Protein AF-A0A0F9M1E9-F1 (afdb_monomer)

Solvent-accessible surface area (backbone atoms only — not comparable to full-atom values): 3184 Å² total; per-residue (Å²): 131,83,51,71,69,59,52,53,50,49,24,51,48,28,32,52,54,14,50,54,43,29,52,52,27,52,52,50,47,66,77,50,65,88,53,67,67,68,68,48,52,55,40,49,52,52,24,53,50,17,49,50,39,26,52,50,24,71,72,108

Radius of gyration: 14.38 Å; Cα contacts (8 Å, |Δi|>4): 45; chains: 1; bounding box: 29×15×40 Å

Structure (mmCIF, N/CA/C/O backbone):
data_AF-A0A0F9M1E9-F1
#
_entry.id   AF-A0A0F9M1E9-F1
#
loop_
_atom_site.group_PDB
_atom_site.id
_atom_site.type_symbol
_atom_site.label_atom_id
_atom_site.label_alt_id
_atom_site.label_comp_id
_atom_site.label_asym_id
_atom_site.label_entity_id
_atom_site.label_seq_id
_atom_site.pdbx_PDB_ins_code
_atom_site.Cartn_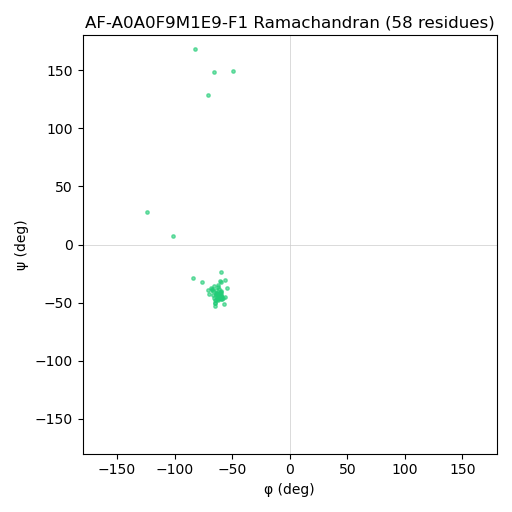x
_atom_site.Cartn_y
_atom_site.Cartn_z
_atom_site.occupancy
_atom_site.B_iso_or_equiv
_atom_site.auth_seq_id
_atom_site.auth_comp_id
_atom_site.auth_asym_id
_atom_site.auth_atom_id
_atom_site.pdbx_PDB_model_num
ATOM 1 N N . MET A 1 1 ? 14.623 -10.963 -20.907 1.00 63.69 1 MET A N 1
ATOM 2 C CA . MET A 1 1 ? 14.927 -9.585 -20.464 1.00 63.69 1 MET A CA 1
ATOM 3 C C . MET A 1 1 ? 13.615 -8.829 -20.391 1.00 63.69 1 MET A C 1
ATOM 5 O O . MET A 1 1 ? 12.885 -8.846 -21.372 1.00 63.69 1 MET A O 1
ATOM 9 N N . ILE A 1 2 ? 13.287 -8.238 -19.242 1.00 69.38 2 ILE A N 1
ATOM 10 C CA . ILE A 1 2 ? 12.200 -7.252 -19.145 1.00 69.38 2 ILE A CA 1
ATOM 11 C C . ILE A 1 2 ? 12.711 -5.994 -19.860 1.00 69.38 2 ILE A C 1
ATOM 13 O O . ILE A 1 2 ? 13.841 -5.579 -19.605 1.00 69.38 2 ILE A O 1
ATOM 17 N N . SER A 1 3 ? 11.945 -5.439 -20.802 1.00 82.38 3 SER A N 1
ATOM 18 C CA . SER A 1 3 ? 12.312 -4.180 -21.460 1.00 82.38 3 SER A CA 1
ATOM 19 C C . SER A 1 3 ? 12.285 -3.027 -20.449 1.00 82.38 3 SER A C 1
ATOM 21 O O . SER A 1 3 ? 11.491 -3.048 -19.508 1.00 82.38 3 SER A O 1
ATOM 23 N N . GLY A 1 4 ? 13.143 -2.016 -20.627 1.00 83.69 4 GLY A N 1
ATOM 24 C CA . GLY A 1 4 ? 13.217 -0.869 -19.707 1.00 83.69 4 GLY A CA 1
ATOM 25 C C . GLY A 1 4 ? 11.864 -0.1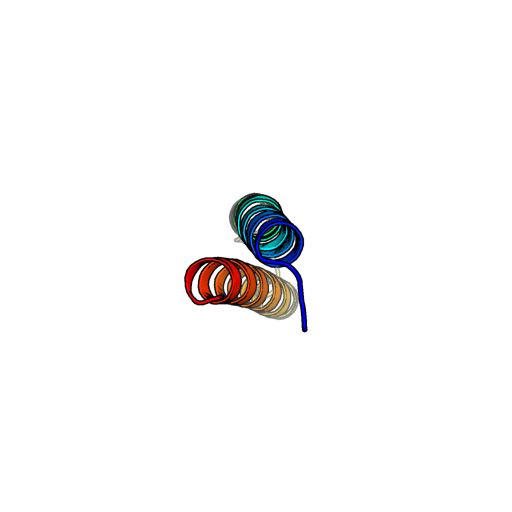75 -19.501 1.00 83.69 4 GLY A C 1
ATOM 26 O O . GLY A 1 4 ? 11.512 0.164 -18.374 1.00 83.69 4 GLY A O 1
ATOM 27 N N . ASP A 1 5 ? 11.060 -0.080 -20.563 1.00 87.88 5 ASP A N 1
ATOM 28 C CA . ASP A 1 5 ? 9.716 0.509 -20.523 1.00 87.88 5 ASP A CA 1
ATOM 29 C C . ASP A 1 5 ? 8.728 -0.326 -19.695 1.00 87.88 5 ASP A C 1
ATOM 31 O O . ASP A 1 5 ? 7.913 0.220 -18.950 1.00 87.88 5 ASP A O 1
ATOM 35 N N . LEU A 1 6 ? 8.826 -1.659 -19.776 1.00 90.56 6 LEU A N 1
ATOM 36 C CA . LEU A 1 6 ? 7.999 -2.565 -18.980 1.00 90.56 6 LEU A CA 1
ATOM 37 C C . LEU A 1 6 ? 8.366 -2.469 -17.495 1.00 90.56 6 LEU A C 1
ATOM 39 O O . LEU A 1 6 ? 7.474 -2.448 -16.650 1.00 90.56 6 LEU A O 1
ATOM 43 N N . MET A 1 7 ? 9.657 -2.349 -17.171 1.00 92.88 7 MET A N 1
ATOM 44 C CA . MET A 1 7 ? 10.102 -2.153 -15.788 1.00 92.88 7 MET A CA 1
ATOM 45 C C . MET A 1 7 ? 9.578 -0.829 -15.217 1.00 92.88 7 MET A C 1
ATOM 47 O O . MET A 1 7 ? 9.019 -0.809 -14.124 1.00 92.88 7 MET A O 1
ATOM 51 N N . LEU A 1 8 ? 9.682 0.265 -15.978 1.00 92.50 8 LEU A N 1
ATOM 52 C CA . LEU A 1 8 ? 9.176 1.579 -15.576 1.00 92.50 8 LEU A CA 1
ATOM 53 C C . LEU A 1 8 ? 7.660 1.552 -15.312 1.00 92.50 8 LEU A C 1
ATOM 55 O O . LEU A 1 8 ? 7.193 2.071 -14.297 1.00 92.50 8 LEU A O 1
ATOM 59 N N . ALA A 1 9 ? 6.893 0.905 -16.193 1.00 94.31 9 ALA A N 1
ATOM 60 C CA . ALA A 1 9 ? 5.452 0.752 -16.027 1.00 94.31 9 ALA A CA 1
ATOM 61 C C . ALA A 1 9 ? 5.098 -0.046 -14.761 1.00 94.31 9 ALA A C 1
ATOM 63 O O . ALA A 1 9 ? 4.204 0.352 -14.014 1.00 94.31 9 ALA A O 1
ATOM 64 N N . VAL A 1 10 ? 5.826 -1.133 -14.480 1.00 94.31 10 VAL A N 1
ATOM 65 C CA . VAL A 1 10 ? 5.644 -1.936 -13.260 1.00 94.31 10 VAL A CA 1
ATOM 66 C C . VAL A 1 10 ? 5.954 -1.113 -12.009 1.00 94.31 10 VAL A C 1
ATOM 68 O O . VAL A 1 10 ? 5.172 -1.149 -11.060 1.00 94.31 10 VAL A O 1
ATOM 71 N N . LYS A 1 11 ? 7.027 -0.312 -12.012 1.00 94.69 11 LYS A N 1
ATOM 72 C CA . LYS A 1 11 ? 7.354 0.591 -10.895 1.00 94.69 11 LYS A CA 1
ATOM 73 C C . LYS A 1 11 ? 6.209 1.551 -10.600 1.00 94.69 11 LYS A C 1
ATOM 75 O O . LYS A 1 11 ? 5.754 1.632 -9.460 1.00 94.69 11 LYS A O 1
ATOM 80 N N . TYR A 1 12 ? 5.696 2.239 -11.621 1.00 96.00 12 TYR A N 1
ATOM 81 C CA . TYR A 1 12 ? 4.583 3.170 -11.432 1.00 96.00 12 TYR A CA 1
ATOM 82 C C . TYR A 1 12 ? 3.303 2.473 -10.976 1.00 96.00 12 TYR A C 1
ATOM 84 O O . TYR A 1 12 ? 2.625 2.994 -10.094 1.00 96.00 12 TYR A O 1
ATOM 92 N N . LEU A 1 13 ? 2.995 1.288 -11.510 1.00 96.25 13 LEU A N 1
ATOM 93 C CA . LEU A 1 13 ? 1.845 0.497 -11.075 1.00 96.25 13 LEU A CA 1
ATOM 94 C C . LEU A 1 13 ? 1.931 0.161 -9.579 1.00 96.25 13 LEU A C 1
ATOM 96 O O . LEU A 1 13 ? 0.959 0.348 -8.849 1.00 96.25 13 LEU A O 1
ATOM 100 N N . LEU A 1 14 ? 3.095 -0.306 -9.120 1.00 96.44 14 LEU A N 1
ATOM 101 C CA . LEU A 1 14 ? 3.323 -0.676 -7.723 1.00 96.44 14 LEU A CA 1
ATOM 102 C C . LEU A 1 14 ? 3.262 0.540 -6.797 1.00 96.44 14 LEU A C 1
ATOM 104 O O . LEU A 1 14 ? 2.612 0.478 -5.756 1.00 96.44 14 LEU A O 1
ATOM 108 N N . ILE A 1 15 ? 3.879 1.658 -7.185 1.00 96.56 15 ILE A N 1
ATOM 109 C CA . ILE A 1 15 ? 3.861 2.887 -6.383 1.00 96.56 15 ILE A CA 1
ATOM 110 C C . ILE A 1 15 ? 2.434 3.435 -6.291 1.00 96.56 15 ILE A C 1
ATOM 112 O O . ILE A 1 15 ? 1.937 3.653 -5.190 1.00 96.56 15 ILE A O 1
ATOM 116 N N . ILE A 1 16 ? 1.753 3.630 -7.423 1.00 97.19 16 ILE A N 1
ATOM 117 C CA . ILE A 1 16 ? 0.409 4.222 -7.447 1.00 97.19 16 ILE A CA 1
ATOM 118 C C . ILE A 1 16 ? -0.585 3.299 -6.737 1.00 97.19 16 ILE A C 1
ATOM 120 O O . ILE A 1 16 ? -1.286 3.740 -5.828 1.00 97.19 16 ILE A O 1
ATOM 124 N N . GLY A 1 17 ? -0.607 2.011 -7.093 1.00 96.12 17 GLY A N 1
ATOM 125 C CA . GLY A 1 17 ? -1.502 1.033 -6.478 1.00 96.12 17 GLY A CA 1
ATOM 126 C C . GLY A 1 17 ? -1.242 0.866 -4.981 1.00 96.12 17 GLY A C 1
ATOM 127 O O . GLY A 1 17 ? -2.181 0.863 -4.186 1.00 96.12 17 GLY A O 1
ATOM 128 N N . GLY A 1 18 ? 0.028 0.801 -4.575 1.00 96.19 18 GLY A N 1
ATOM 129 C CA . GLY A 1 18 ? 0.412 0.715 -3.169 1.00 96.19 18 GLY A CA 1
ATOM 130 C C . GLY A 1 18 ? 0.013 1.958 -2.365 1.00 96.19 18 GLY A C 1
ATOM 131 O O . GLY A 1 18 ? -0.519 1.823 -1.265 1.00 96.19 18 GLY A O 1
ATOM 132 N N . VAL A 1 19 ? 0.181 3.166 -2.919 1.00 97.00 19 VAL A N 1
ATOM 133 C CA . VAL A 1 19 ? -0.2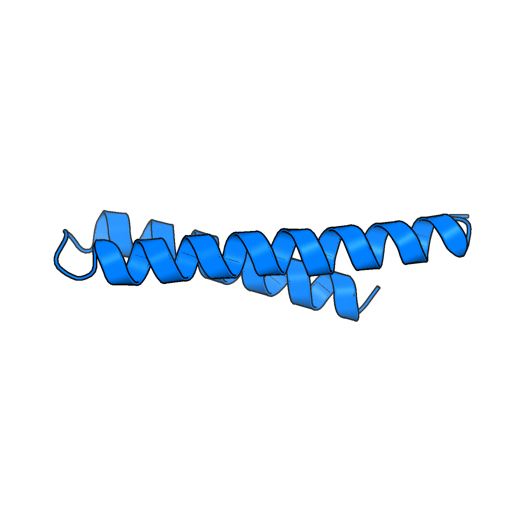54 4.418 -2.274 1.00 97.00 19 VAL A CA 1
ATOM 134 C C . VAL A 1 19 ? -1.775 4.460 -2.125 1.00 97.00 19 VAL A C 1
ATOM 136 O O . VAL A 1 19 ? -2.270 4.810 -1.055 1.00 97.00 19 VAL A O 1
ATOM 139 N N . THR A 1 20 ? -2.535 4.057 -3.148 1.00 97.25 20 THR A N 1
ATOM 140 C CA . THR A 1 20 ? -4.001 3.971 -3.051 1.00 97.25 20 THR A CA 1
ATOM 141 C C . THR A 1 20 ? -4.437 3.007 -1.945 1.00 97.25 20 THR A C 1
ATOM 143 O O . THR A 1 20 ? -5.300 3.351 -1.138 1.00 97.25 20 THR A O 1
ATOM 146 N N . LEU A 1 21 ? -3.809 1.830 -1.857 1.00 95.94 21 LEU A N 1
ATOM 147 C CA . LEU A 1 21 ? -4.094 0.845 -0.810 1.00 95.94 21 LEU A CA 1
ATOM 148 C C . LEU A 1 21 ? -3.708 1.343 0.590 1.00 95.94 21 LEU A C 1
ATOM 150 O O . LEU A 1 21 ? -4.420 1.058 1.551 1.00 95.94 21 LEU A O 1
ATOM 154 N N . LEU A 1 22 ? -2.615 2.101 0.716 1.00 95.62 22 LEU A N 1
ATOM 155 C CA . LEU A 1 22 ? -2.213 2.727 1.977 1.00 95.62 22 LEU A CA 1
ATOM 156 C C . LEU A 1 22 ? -3.259 3.726 2.467 1.00 95.62 22 LEU A C 1
ATOM 158 O O . LEU A 1 22 ? -3.635 3.692 3.637 1.00 95.62 22 LEU A O 1
ATOM 162 N N . ILE A 1 23 ? -3.742 4.597 1.579 1.00 95.88 23 ILE A N 1
ATOM 163 C CA . ILE A 1 23 ? -4.767 5.591 1.917 1.00 95.88 23 ILE 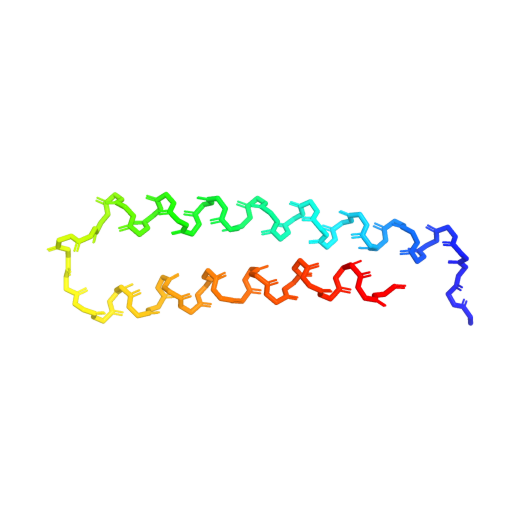A CA 1
ATOM 164 C C . ILE A 1 23 ? -6.047 4.891 2.386 1.00 95.88 23 ILE A C 1
ATOM 166 O O . ILE A 1 23 ? -6.588 5.259 3.428 1.00 95.88 23 ILE A O 1
ATOM 170 N N . ASP A 1 24 ? -6.498 3.857 1.670 1.00 94.12 24 ASP A N 1
ATOM 171 C CA . ASP A 1 24 ? -7.679 3.071 2.051 1.00 94.12 24 ASP A CA 1
ATOM 172 C C . ASP A 1 24 ? -7.488 2.353 3.400 1.00 94.12 24 ASP A C 1
ATOM 174 O O . ASP A 1 24 ? -8.345 2.426 4.284 1.00 94.12 24 ASP A O 1
ATOM 178 N N . GLY A 1 25 ? -6.327 1.724 3.605 1.00 92.31 25 GLY A N 1
ATOM 179 C CA . GLY A 1 25 ? -5.976 1.052 4.856 1.00 92.31 25 GLY A CA 1
ATOM 180 C C . GLY A 1 25 ? -5.984 2.001 6.056 1.00 92.31 25 GLY A C 1
ATOM 181 O O . GLY A 1 25 ? -6.619 1.712 7.074 1.00 92.31 25 GLY A O 1
ATOM 182 N N . ILE A 1 26 ? -5.364 3.176 5.915 1.00 92.56 26 ILE A N 1
ATOM 183 C CA . ILE A 1 26 ? -5.323 4.210 6.956 1.00 92.56 26 ILE A CA 1
ATOM 184 C C . ILE A 1 26 ? -6.723 4.779 7.216 1.00 92.56 26 ILE A C 1
ATOM 186 O O . ILE A 1 26 ? -7.137 4.879 8.372 1.00 92.56 26 ILE A O 1
ATOM 190 N N . ALA A 1 27 ? -7.485 5.108 6.170 1.00 92.94 27 ALA A N 1
ATOM 191 C CA . ALA A 1 27 ? -8.852 5.607 6.314 1.00 92.94 27 ALA A CA 1
ATOM 192 C C . ALA A 1 27 ? -9.750 4.591 7.042 1.00 92.94 27 ALA A C 1
ATOM 194 O O . ALA A 1 27 ? -10.528 4.959 7.926 1.00 92.94 27 ALA A O 1
ATOM 195 N N . SER A 1 28 ? -9.600 3.304 6.724 1.00 91.25 28 SER A N 1
ATOM 196 C CA . SER A 1 28 ? -10.298 2.202 7.387 1.00 91.25 28 SER A CA 1
ATOM 197 C C . SER A 1 28 ? -9.902 2.067 8.862 1.00 91.25 28 SER A C 1
ATOM 199 O O . SER A 1 28 ? -10.772 1.907 9.722 1.00 91.25 28 SER A O 1
ATOM 201 N N . LEU A 1 29 ? -8.610 2.193 9.185 1.00 90.31 29 LEU A N 1
ATOM 202 C CA . LEU A 1 29 ? -8.123 2.185 10.568 1.00 90.31 29 LEU A CA 1
ATOM 203 C C . LEU A 1 29 ? -8.706 3.336 11.389 1.00 90.31 29 LEU A C 1
ATOM 205 O O . LEU A 1 29 ? -9.168 3.109 12.504 1.00 90.31 29 LEU A O 1
ATOM 209 N N . ILE A 1 30 ? -8.744 4.547 10.828 1.00 89.56 30 ILE A N 1
ATOM 210 C CA . ILE A 1 30 ? -9.312 5.726 11.494 1.00 89.56 30 ILE A CA 1
ATOM 211 C C . ILE A 1 30 ? -10.818 5.545 11.710 1.00 89.56 30 ILE A C 1
ATOM 213 O O . ILE A 1 30 ? -11.311 5.744 12.819 1.00 89.56 30 ILE A O 1
ATOM 217 N N . LYS A 1 31 ? -11.553 5.126 10.671 1.00 89.75 31 LYS A N 1
ATOM 218 C CA . LYS A 1 31 ? -13.017 4.976 10.711 1.00 8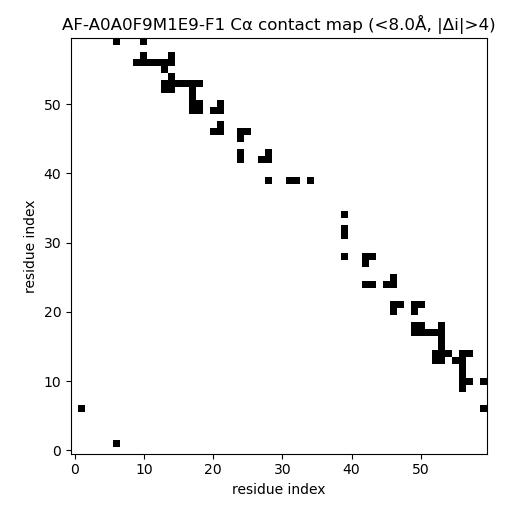9.75 31 LYS A CA 1
ATOM 219 C C . LYS A 1 31 ? -13.491 3.964 11.754 1.00 89.75 31 LYS A C 1
ATOM 221 O O . LYS A 1 31 ? -14.586 4.097 12.290 1.00 89.75 31 LYS A O 1
ATOM 226 N N . PHE A 1 32 ? -12.689 2.941 12.025 1.00 87.50 32 PHE A N 1
ATOM 227 C CA . PHE A 1 32 ? -13.074 1.816 12.870 1.00 87.50 32 PHE A CA 1
ATOM 228 C C . PHE A 1 32 ? -12.110 1.593 14.046 1.00 87.50 32 PHE A C 1
ATOM 230 O O . PHE A 1 32 ? -11.969 0.467 14.535 1.00 87.50 32 PHE A O 1
ATOM 237 N N . ARG A 1 33 ? -11.461 2.669 14.498 1.00 81.06 33 ARG A N 1
ATOM 238 C CA . ARG A 1 33 ? -10.468 2.680 15.582 1.00 81.06 33 ARG A CA 1
ATOM 239 C C . ARG A 1 33 ? -11.000 2.178 16.926 1.00 81.06 33 ARG A C 1
ATOM 241 O O . ARG A 1 33 ? -10.228 1.710 17.752 1.00 81.06 33 ARG A O 1
ATOM 248 N N . ASP A 1 34 ? -12.307 2.244 17.142 1.00 83.81 34 ASP A N 1
ATOM 249 C CA . ASP A 1 34 ? -12.913 1.858 18.421 1.00 83.81 34 ASP A CA 1
ATOM 250 C C . ASP A 1 34 ? -13.559 0.452 18.357 1.00 83.81 34 ASP A C 1
ATOM 252 O O . ASP A 1 34 ? -14.234 0.017 19.286 1.00 83.81 34 ASP A O 1
ATOM 256 N N . GLN A 1 35 ? -13.364 -0.285 17.251 1.00 79.56 35 GLN A N 1
ATOM 257 C CA . GLN A 1 35 ? -13.821 -1.675 17.109 1.00 79.56 35 GLN A CA 1
ATOM 258 C C . GLN A 1 35 ? -12.857 -2.682 17.756 1.00 79.56 35 GLN A C 1
ATOM 260 O O . GLN A 1 35 ? -11.727 -2.349 18.092 1.00 79.56 35 GLN A O 1
ATOM 265 N N . SER A 1 36 ? -13.296 -3.938 17.894 1.00 79.81 36 SER A N 1
ATOM 266 C CA . SER A 1 36 ? -12.484 -5.026 18.462 1.00 79.81 36 SER A CA 1
ATOM 267 C C . SER A 1 36 ? -11.075 -5.145 17.849 1.00 79.81 36 SER A C 1
ATOM 269 O O . SER A 1 36 ? -10.854 -4.863 16.670 1.00 79.81 36 SER A O 1
ATOM 271 N N . THR A 1 37 ? -10.120 -5.606 18.663 1.00 76.56 37 THR A N 1
ATOM 272 C CA . THR A 1 37 ? -8.682 -5.660 18.343 1.00 76.56 37 THR A CA 1
ATOM 273 C C . THR A 1 37 ? -8.355 -6.571 17.157 1.00 76.56 37 THR A C 1
ATOM 275 O O . THR A 1 37 ? -7.467 -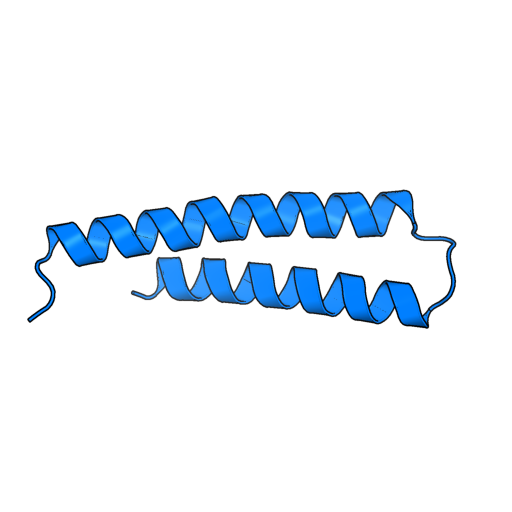6.263 16.367 1.00 76.56 37 THR A O 1
ATOM 278 N N . PHE A 1 38 ? -9.083 -7.678 16.983 1.00 76.81 38 PHE A N 1
ATOM 279 C CA . PHE A 1 38 ? -8.800 -8.650 15.921 1.00 76.81 38 PHE A CA 1
ATOM 280 C C . PHE A 1 38 ? -9.000 -8.064 14.500 1.00 76.81 38 PHE A C 1
ATOM 282 O O . PHE A 1 38 ? -8.057 -8.092 13.709 1.00 76.81 38 PHE A O 1
ATOM 289 N N . PRO A 1 39 ? -10.138 -7.420 14.169 1.00 83.25 39 PRO A N 1
ATOM 290 C CA . PRO A 1 39 ? -10.290 -6.649 12.933 1.00 83.25 39 PRO A CA 1
ATOM 291 C C . PRO A 1 39 ? -9.258 -5.533 12.735 1.00 83.25 39 PRO A C 1
ATOM 293 O O . PRO A 1 39 ? -8.928 -5.210 11.595 1.00 83.25 39 PRO A O 1
ATOM 296 N N . GLN A 1 40 ? -8.756 -4.921 13.811 1.00 87.19 40 GLN A N 1
ATOM 297 C CA . GLN A 1 40 ? -7.736 -3.875 13.702 1.00 87.19 40 GLN A CA 1
ATOM 298 C C . GLN A 1 40 ? -6.386 -4.435 13.271 1.00 87.19 40 GLN A C 1
ATOM 300 O O . GLN A 1 40 ? -5.763 -3.856 12.387 1.00 87.19 40 GLN A O 1
ATOM 305 N N . LEU A 1 41 ? -5.970 -5.576 13.828 1.00 88.88 41 LEU A N 1
ATOM 306 C CA . LEU A 1 41 ? -4.728 -6.246 13.437 1.00 88.88 41 LEU A CA 1
ATOM 307 C C . LEU A 1 41 ? -4.725 -6.580 11.942 1.00 88.88 41 LEU A C 1
ATOM 309 O O . LEU A 1 41 ? -3.786 -6.215 11.244 1.00 88.88 41 LEU A O 1
ATOM 313 N N . VAL A 1 42 ? -5.821 -7.136 11.419 1.00 89.44 42 VAL A N 1
ATOM 314 C CA . VAL A 1 42 ? -5.952 -7.434 9.980 1.00 89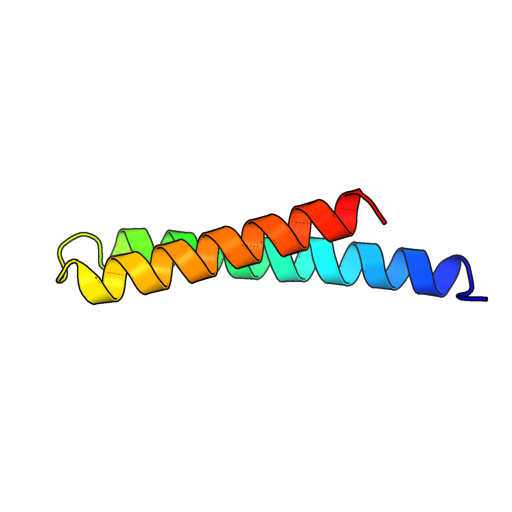.44 42 VAL A CA 1
ATOM 315 C C . VAL A 1 42 ? -5.873 -6.162 9.121 1.00 89.44 42 VAL A C 1
ATOM 317 O O . VAL A 1 42 ? -5.275 -6.155 8.044 1.00 89.44 42 VAL A O 1
ATOM 320 N N . ARG A 1 43 ? -6.456 -5.045 9.576 1.00 90.69 43 ARG A N 1
ATOM 321 C CA . ARG A 1 43 ? -6.354 -3.754 8.867 1.00 90.69 43 ARG A CA 1
ATOM 322 C C . ARG A 1 43 ? -4.932 -3.183 8.901 1.00 90.69 43 ARG A C 1
ATOM 324 O O . ARG A 1 43 ? -4.488 -2.619 7.899 1.00 9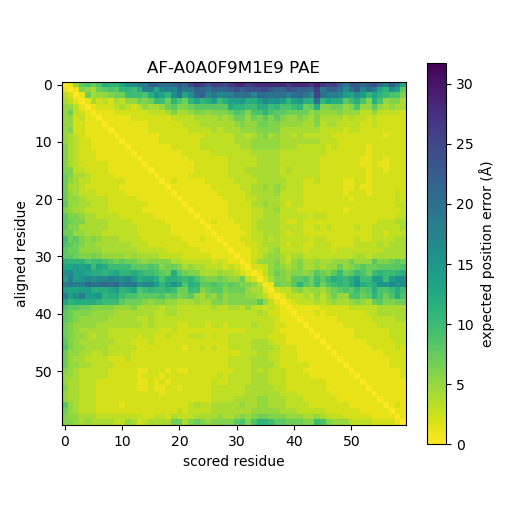0.69 43 ARG A O 1
ATOM 331 N N . ILE A 1 44 ? -4.217 -3.345 10.016 1.00 91.94 44 ILE A N 1
ATOM 332 C CA . ILE A 1 44 ? -2.803 -2.968 10.138 1.00 91.94 44 ILE A CA 1
ATOM 333 C C . ILE A 1 44 ? -1.964 -3.815 9.181 1.00 91.94 44 ILE A C 1
ATOM 335 O O . ILE A 1 44 ? -1.209 -3.249 8.398 1.00 91.94 44 ILE A O 1
ATOM 339 N N . GLU A 1 45 ? -2.148 -5.137 9.157 1.00 94.75 45 GLU A N 1
ATOM 340 C CA . GLU A 1 45 ? -1.446 -6.039 8.233 1.00 94.75 45 GLU A CA 1
ATOM 341 C C . GLU A 1 45 ? -1.650 -5.636 6.769 1.00 94.75 45 GLU A C 1
ATOM 343 O O . GLU A 1 45 ? -0.682 -5.532 6.017 1.00 94.75 45 GLU A O 1
ATOM 348 N N . ARG A 1 46 ? -2.888 -5.317 6.366 1.00 91.75 46 ARG A N 1
ATOM 349 C CA . ARG A 1 46 ? -3.175 -4.827 5.006 1.00 91.75 46 ARG A CA 1
ATOM 350 C C . ARG A 1 46 ? -2.482 -3.496 4.697 1.00 91.75 46 ARG A C 1
ATOM 352 O O . ARG A 1 46 ? -2.015 -3.307 3.576 1.00 91.75 46 ARG A O 1
ATOM 359 N N . SER A 1 47 ? -2.382 -2.598 5.677 1.00 94.50 47 SER A N 1
ATOM 360 C CA . SER A 1 47 ? -1.691 -1.308 5.522 1.00 94.50 47 SER A CA 1
ATOM 361 C C . SER A 1 47 ? -0.170 -1.486 5.427 1.00 94.50 47 SER A C 1
ATOM 363 O O . SER A 1 47 ? 0.481 -0.842 4.607 1.00 94.50 47 SER A O 1
ATOM 365 N N . LEU A 1 48 ? 0.399 -2.409 6.208 1.00 96.06 48 LEU A N 1
ATOM 366 C CA . LEU A 1 48 ? 1.816 -2.778 6.143 1.00 96.06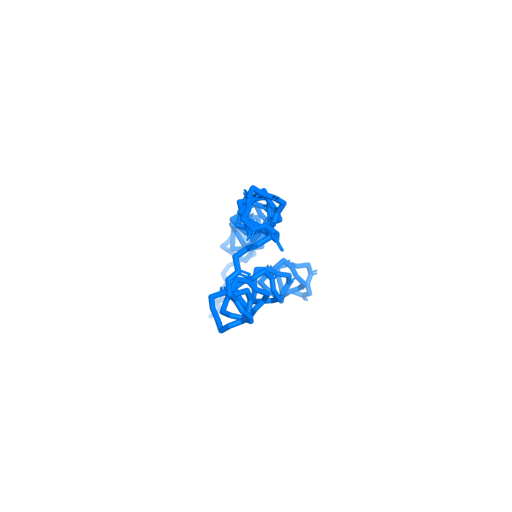 48 LEU A CA 1
ATOM 367 C C . LEU A 1 48 ? 2.162 -3.466 4.820 1.00 96.06 48 LEU A C 1
ATOM 369 O O . LEU A 1 48 ? 3.196 -3.173 4.224 1.00 96.06 48 LEU A O 1
ATOM 373 N N . PHE A 1 49 ? 1.283 -4.336 4.323 1.00 95.38 49 PHE A N 1
ATOM 374 C CA . PHE A 1 49 ? 1.442 -4.940 3.004 1.00 95.38 49 PHE A CA 1
ATOM 375 C C . PHE A 1 49 ? 1.447 -3.875 1.901 1.00 95.38 49 PHE A C 1
ATOM 377 O O . PHE A 1 49 ? 2.329 -3.880 1.046 1.00 95.38 49 PHE A O 1
ATOM 384 N N . ALA A 1 50 ? 0.517 -2.918 1.949 1.00 95.81 50 ALA A N 1
ATOM 385 C CA . ALA A 1 50 ? 0.489 -1.805 1.004 1.00 95.81 50 ALA A CA 1
ATOM 386 C C . ALA A 1 50 ? 1.784 -0.971 1.051 1.00 95.81 50 ALA A C 1
ATOM 388 O O . ALA A 1 50 ? 2.324 -0.618 0.004 1.00 95.81 50 ALA A O 1
ATOM 389 N N . LEU A 1 51 ? 2.336 -0.730 2.247 1.00 96.62 51 LEU A N 1
ATOM 390 C CA . LEU A 1 51 ? 3.632 -0.065 2.410 1.00 96.62 51 LEU A CA 1
ATOM 391 C C . LEU A 1 51 ? 4.771 -0.836 1.731 1.00 96.62 51 LEU A C 1
ATOM 393 O O . LEU A 1 51 ? 5.577 -0.237 1.021 1.00 96.62 51 LEU A O 1
ATOM 397 N N . LEU A 1 52 ? 4.823 -2.158 1.912 1.00 96.62 52 LEU A N 1
ATOM 398 C CA . LEU A 1 52 ? 5.825 -3.009 1.266 1.00 96.62 52 LEU A CA 1
ATOM 399 C C . LEU A 1 52 ? 5.724 -2.948 -0.261 1.00 96.62 52 LEU A C 1
ATOM 401 O O . LEU A 1 52 ? 6.749 -2.849 -0.930 1.00 96.62 52 LEU A O 1
ATOM 405 N N . VAL A 1 53 ? 4.509 -2.950 -0.812 1.00 95.94 53 VAL A N 1
ATOM 406 C CA . VAL A 1 53 ? 4.285 -2.822 -2.261 1.00 95.94 53 VAL A CA 1
ATOM 407 C C . VAL A 1 53 ? 4.864 -1.509 -2.798 1.00 95.94 53 VAL A C 1
ATOM 409 O O . VAL A 1 53 ? 5.560 -1.522 -3.814 1.00 95.94 53 VAL A O 1
ATOM 412 N N . VAL A 1 54 ? 4.650 -0.392 -2.094 1.00 96.19 54 VAL A N 1
ATOM 413 C CA . VAL A 1 54 ? 5.235 0.907 -2.467 1.00 96.19 54 VAL A CA 1
ATOM 414 C C . VAL A 1 54 ? 6.762 0.857 -2.421 1.00 96.19 54 VAL A C 1
ATOM 416 O O . VAL A 1 54 ? 7.412 1.269 -3.380 1.00 96.19 54 VAL A O 1
ATOM 419 N N . LEU A 1 55 ? 7.342 0.324 -1.340 1.00 96.81 55 LEU A N 1
ATOM 420 C CA . LEU A 1 55 ? 8.796 0.216 -1.183 1.00 96.81 55 LEU A CA 1
ATOM 421 C C . LEU A 1 55 ? 9.433 -0.621 -2.299 1.00 96.81 55 LEU A C 1
ATOM 423 O O . LEU A 1 55 ? 10.444 -0.214 -2.864 1.00 96.81 55 LEU A O 1
ATOM 427 N N . ILE A 1 56 ? 8.820 -1.748 -2.666 1.00 95.44 56 ILE A N 1
ATOM 428 C CA . ILE A 1 56 ? 9.288 -2.586 -3.777 1.00 95.44 56 ILE A CA 1
ATOM 429 C C . ILE A 1 56 ? 9.214 -1.818 -5.102 1.00 95.44 56 ILE A C 1
ATOM 431 O O . ILE A 1 56 ? 10.158 -1.871 -5.884 1.00 95.44 56 ILE A O 1
ATOM 435 N N . GLY A 1 57 ? 8.141 -1.059 -5.341 1.00 93.50 57 GLY A N 1
ATOM 436 C CA . GLY A 1 57 ? 8.017 -0.215 -6.532 1.00 93.50 57 GLY A CA 1
ATOM 437 C C . GLY A 1 57 ? 9.114 0.852 -6.657 1.00 93.50 57 GLY A C 1
ATOM 438 O O . GLY A 1 57 ? 9.525 1.171 -7.770 1.00 93.50 57 GLY A O 1
ATOM 439 N N . PHE A 1 58 ? 9.619 1.376 -5.535 1.00 93.06 58 PHE A N 1
ATOM 440 C CA . PHE A 1 58 ? 10.759 2.301 -5.522 1.00 93.06 58 PHE A CA 1
ATOM 441 C C . PHE A 1 58 ? 12.115 1.614 -5.744 1.00 93.06 58 PHE A C 1
ATOM 443 O O . PHE A 1 58 ? 13.010 2.245 -6.306 1.00 93.06 58 PHE A O 1
ATOM 450 N N . LEU A 1 59 ? 12.274 0.367 -5.282 1.00 93.12 59 LEU A N 1
ATOM 451 C CA . LEU A 1 59 ? 13.533 -0.392 -5.340 1.00 93.12 59 LEU A CA 1
ATOM 452 C C . LEU A 1 59 ? 13.776 -1.116 -6.671 1.00 93.12 59 LEU A C 1
ATOM 454 O O . LEU A 1 59 ? 14.935 -1.342 -7.021 1.00 93.12 59 LEU A O 1
ATOM 458 N N . LEU A 1 60 ? 12.708 -1.514 -7.371 1.00 86.50 60 LEU A N 1
ATOM 459 C CA . LEU A 1 60 ? 12.768 -1.982 -8.767 1.00 86.50 60 LEU A CA 1
ATOM 460 C C . LEU A 1 60 ? 13.343 -0.902 -9.683 1.00 86.50 60 LEU A C 1
ATOM 462 O O . LEU A 1 60 ? 13.776 -1.209 -10.812 1.00 86.50 60 LEU A O 1
#

Sequence (60 aa):
MISGDLMLAVKYLLIIGGVTLLIDGIASLIKFRDQSTFPQLVRIERSLFALLVVLIGFLL

pLDDT: mean 90.73, std 7.03, range [63.69, 97.25]

Mean predicted aligned error: 4.3 Å

Nearest PDB structures (foldseek):
  6h2f-assembly1_J  TM=4.975E-01  e=1.296E+00  Aeromonas hydrophila subsp. hydrophila AL09-71
  7a0g-assembly1_JJJ  TM=4.830E-01  e=1.296E+00  Serratia marcescens
  6grj-assembly1_B  TM=4.913E-01  e=1.554E+00  Aeromonas hydrophila
  6h2f-assembly1_I  TM=4.852E-01  e=1.651E+00  Aeromonas hydrophila subsp. hydrophila AL09-71

Organism: NCBI:txid412755

Foldseek 3Di:
DQDPVNLLVQLCCLQVVLVVQLVVLVVVCVVCVPDDPVVNVVSVVSNVVSVVSNVVSVVD

Secondary structure (DSSP, 8-state):
---HHHHHHHHHHHHHHHHHHHHHHHHHHHHTTTS-HHHHHHHHHHHHHHHHHHHHHHH-